Protein AF-A0A9P7WWU2-F1 (afdb_monomer_lite)

Secondary structure (DSSP, 8-state):
-PPP-------SSSSTTPPPPP---HHHHTT-HHHHHHHHHHHHHHHHS-TTSTTSHHHHHHHTSTT----TT-S-SSPPTT-----S---SSTTHHHHHHHHHHHHHHHHHHHHHHHHHTT-

Radius of gyration: 16.52 Å; chains: 1; bounding box: 40×36×45 Å

Structure (mmCIF, N/CA/C/O backbone):
data_AF-A0A9P7WWU2-F1
#
_entry.id   AF-A0A9P7WWU2-F1
#
loop_
_atom_site.group_PDB
_atom_site.id
_atom_site.type_symbol
_atom_site.label_atom_id
_atom_site.label_alt_id
_atom_site.label_comp_id
_atom_site.label_asym_id
_atom_site.label_entity_id
_atom_site.label_seq_id
_atom_site.pdbx_PDB_ins_code
_atom_site.Cartn_x
_atom_site.Cartn_y
_atom_site.Cartn_z
_atom_site.occupancy
_atom_site.B_iso_or_equiv
_atom_site.auth_seq_id
_atom_site.auth_comp_id
_atom_site.auth_asym_id
_atom_site.auth_atom_id
_atom_site.pdbx_PDB_model_num
ATOM 1 N N . MET A 1 1 ? 9.839 -21.770 0.970 1.00 51.94 1 MET A N 1
ATOM 2 C CA . MET A 1 1 ? 9.553 -20.489 0.292 1.00 51.94 1 MET A CA 1
ATOM 3 C C . MET A 1 1 ? 8.488 -19.784 1.111 1.00 51.94 1 MET A C 1
ATOM 5 O O . MET A 1 1 ? 7.525 -20.450 1.475 1.00 51.94 1 MET A O 1
ATOM 9 N N . ALA A 1 2 ? 8.691 -18.520 1.492 1.00 56.41 2 ALA A N 1
ATOM 10 C CA . ALA A 1 2 ? 7.638 -17.756 2.164 1.00 56.41 2 ALA A CA 1
ATOM 11 C C . ALA A 1 2 ? 6.468 -17.553 1.180 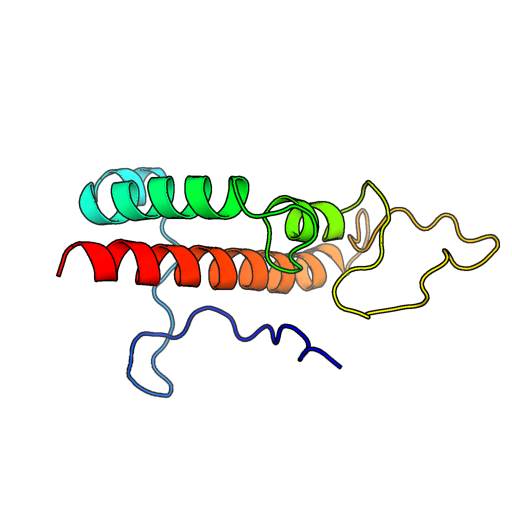1.00 56.41 2 ALA A C 1
ATOM 13 O O . ALA A 1 2 ? 6.734 -17.372 -0.012 1.00 56.41 2 ALA A O 1
ATOM 14 N N . PRO A 1 3 ? 5.206 -17.648 1.631 1.00 62.44 3 PRO A N 1
ATOM 15 C CA . PRO A 1 3 ? 4.056 -17.451 0.757 1.00 62.44 3 PRO A CA 1
ATOM 16 C C . PRO A 1 3 ? 4.051 -16.025 0.189 1.00 62.44 3 PRO A C 1
ATOM 18 O O . PRO A 1 3 ? 4.328 -15.073 0.916 1.00 62.44 3 PRO A O 1
ATOM 21 N N . SER A 1 4 ? 3.737 -15.899 -1.102 1.00 82.06 4 SER A N 1
ATOM 22 C CA . SER A 1 4 ? 3.550 -14.612 -1.783 1.00 82.06 4 SER A CA 1
ATOM 23 C C . SER A 1 4 ? 2.329 -13.873 -1.234 1.00 82.06 4 SER A C 1
ATOM 25 O O . SER A 1 4 ? 1.333 -14.503 -0.856 1.00 82.06 4 SER A O 1
ATOM 27 N N . LEU A 1 5 ? 2.366 -12.542 -1.233 1.00 91.31 5 LEU A N 1
ATOM 28 C CA . LEU A 1 5 ? 1.256 -11.714 -0.777 1.00 91.31 5 LEU A CA 1
ATOM 29 C C . LEU A 1 5 ? 0.146 -11.682 -1.836 1.00 91.31 5 LEU A C 1
ATOM 31 O O . LEU A 1 5 ? 0.270 -11.063 -2.890 1.00 91.31 5 LEU A O 1
ATOM 35 N N . ILE A 1 6 ? -0.984 -12.320 -1.537 1.00 92.81 6 ILE A N 1
ATOM 36 C CA . ILE A 1 6 ? -2.145 -12.324 -2.431 1.00 92.81 6 ILE A CA 1
ATOM 37 C C . ILE A 1 6 ? -2.953 -11.035 -2.251 1.00 92.81 6 ILE A C 1
ATOM 39 O O . ILE A 1 6 ? -3.350 -10.681 -1.139 1.00 92.81 6 ILE A O 1
ATOM 43 N N . ILE A 1 7 ? -3.225 -10.346 -3.361 1.00 93.94 7 ILE A N 1
ATOM 44 C CA . ILE A 1 7 ? -4.009 -9.107 -3.392 1.00 93.94 7 ILE A CA 1
ATOM 45 C C . ILE A 1 7 ? -5.472 -9.458 -3.672 1.00 93.94 7 ILE A C 1
ATOM 47 O O . ILE A 1 7 ? -5.830 -9.814 -4.793 1.00 93.94 7 ILE A O 1
ATOM 51 N N . THR A 1 8 ? -6.320 -9.344 -2.655 1.00 92.69 8 THR A N 1
ATOM 52 C CA . THR A 1 8 ? -7.772 -9.580 -2.737 1.00 92.69 8 THR A CA 1
ATOM 53 C C . THR A 1 8 ? -8.591 -8.305 -2.545 1.00 92.69 8 THR A C 1
ATOM 55 O O . THR A 1 8 ? -9.781 -8.291 -2.848 1.00 92.69 8 THR A O 1
ATOM 58 N N . GLY A 1 9 ? -7.965 -7.239 -2.038 1.00 91.75 9 GLY A N 1
ATOM 59 C CA . GLY A 1 9 ? -8.659 -6.084 -1.478 1.00 91.75 9 GLY A CA 1
ATOM 60 C C . GLY A 1 9 ? -9.151 -6.355 -0.053 1.00 91.75 9 GLY A C 1
ATOM 61 O O . GLY A 1 9 ? -9.000 -7.455 0.484 1.00 91.75 9 GLY A O 1
ATOM 62 N N . VAL A 1 10 ? -9.732 -5.327 0.567 1.00 90.94 10 VAL A N 1
ATOM 63 C CA . VAL A 1 10 ? -10.290 -5.410 1.922 1.00 90.94 10 VAL A CA 1
ATOM 64 C C . VAL A 1 10 ? -11.597 -6.216 1.912 1.00 90.94 10 VAL A C 1
ATOM 66 O O . VAL A 1 10 ? -12.469 -5.931 1.089 1.00 90.94 10 VAL A O 1
ATOM 69 N N . PRO A 1 11 ? -11.783 -7.196 2.816 1.00 84.38 11 PRO A N 1
ATOM 70 C CA . PRO A 1 11 ? -13.054 -7.904 2.937 1.00 84.38 11 PRO A CA 1
ATOM 71 C C . PRO A 1 11 ? -14.160 -6.971 3.456 1.00 84.38 11 PRO A C 1
ATOM 73 O O . PRO A 1 11 ? -13.905 -6.102 4.290 1.00 84.38 11 PRO A O 1
ATOM 76 N N . GLY A 1 12 ? -15.412 -7.180 3.032 1.00 78.19 12 GLY A N 1
ATOM 77 C CA . GLY A 1 12 ? -16.589 -6.431 3.507 1.00 78.19 12 GLY A CA 1
ATOM 78 C C . GLY A 1 12 ? -17.031 -6.728 4.942 1.00 78.19 12 GLY A C 1
ATOM 79 O O . GLY A 1 12 ? -18.217 -6.675 5.250 1.00 78.19 12 GLY A O 1
ATOM 80 N N . GLY A 1 13 ? -16.089 -7.070 5.819 1.00 76.19 13 GLY A N 1
ATOM 81 C CA . GLY A 1 13 ? -16.323 -7.566 7.171 1.00 76.19 13 GLY A CA 1
ATOM 82 C C . GLY A 1 13 ? -16.143 -9.080 7.280 1.00 76.19 13 GLY A C 1
ATOM 83 O O . GLY A 1 13 ? -15.532 -9.718 6.427 1.00 76.19 13 GLY A O 1
ATOM 84 N N . TRP A 1 14 ? -16.682 -9.660 8.353 1.00 72.38 14 TRP A N 1
ATOM 85 C CA . TRP A 1 14 ? -16.543 -11.090 8.669 1.00 72.38 14 TRP A CA 1
ATOM 86 C C . TRP A 1 14 ? -17.486 -12.001 7.871 1.00 72.38 14 TRP A C 1
ATOM 88 O O . TRP A 1 14 ? -17.427 -13.220 7.999 1.00 72.38 14 TRP A O 1
ATOM 98 N N . THR A 1 15 ? -18.375 -11.421 7.061 1.00 73.88 15 THR A N 1
ATOM 99 C CA . THR A 1 15 ? -19.329 -12.175 6.241 1.00 73.88 15 THR A CA 1
ATOM 100 C C . THR A 1 15 ? -18.740 -12.419 4.858 1.00 73.88 15 THR A C 1
ATOM 102 O O . THR A 1 15 ? -18.398 -11.477 4.141 1.00 73.88 15 THR A O 1
ATOM 105 N N . GLN A 1 16 ? -18.638 -13.688 4.465 1.00 75.31 16 GLN A N 1
ATOM 106 C CA . GLN A 1 16 ? -18.158 -14.066 3.139 1.00 75.31 16 GLN A CA 1
ATOM 107 C C . GLN A 1 16 ? -19.038 -13.440 2.047 1.00 75.31 16 GLN A C 1
ATOM 109 O O . GLN A 1 16 ? -20.260 -13.557 2.079 1.00 75.31 16 GLN A O 1
ATOM 114 N N . GLY A 1 17 ? -18.410 -12.773 1.076 1.00 76.00 17 GLY A N 1
ATOM 115 C CA . GLY A 1 17 ? -19.106 -12.126 -0.041 1.00 76.00 17 GLY A CA 1
ATOM 116 C C . GLY A 1 17 ? -19.707 -10.751 0.273 1.00 76.00 17 GLY A C 1
ATOM 117 O O . GLY A 1 17 ? -20.272 -10.132 -0.628 1.00 76.00 17 GLY A O 1
ATOM 118 N N . ALA A 1 18 ? -19.569 -10.239 1.501 1.00 82.38 18 ALA A N 1
ATOM 119 C CA . ALA A 1 18 ? -19.968 -8.870 1.805 1.00 82.38 18 ALA A CA 1
ATOM 120 C C . ALA A 1 18 ? -19.119 -7.867 1.010 1.00 82.38 18 ALA A C 1
ATOM 122 O O . ALA A 1 18 ? -17.901 -8.023 0.873 1.00 82.38 18 ALA A O 1
ATOM 123 N N . SER A 1 19 ? -19.769 -6.829 0.483 1.00 83.31 19 SER A N 1
ATOM 124 C CA . SER A 1 19 ? -19.074 -5.765 -0.238 1.00 83.31 19 SER A CA 1
ATOM 125 C C . SER A 1 19 ? -18.208 -4.933 0.715 1.00 83.31 19 SER A C 1
ATOM 127 O O . SER A 1 19 ? -18.650 -4.642 1.829 1.00 83.31 19 SER A O 1
ATOM 129 N N . PRO A 1 20 ? -16.997 -4.521 0.296 1.00 84.69 20 PRO A N 1
ATOM 130 C CA . PRO A 1 20 ? -16.192 -3.591 1.075 1.00 84.69 20 PRO A CA 1
ATOM 131 C C . PRO A 1 20 ? -16.932 -2.262 1.290 1.00 84.69 20 PRO A C 1
ATOM 133 O O . PRO A 1 20 ? -17.723 -1.853 0.431 1.00 84.69 20 PRO A O 1
ATOM 136 N N . PRO A 1 21 ? -16.673 -1.566 2.412 1.00 87.50 21 PRO A N 1
ATOM 137 C CA . PRO A 1 21 ? -17.210 -0.229 2.626 1.00 87.50 21 PRO A CA 1
ATOM 138 C C . PRO A 1 21 ? -16.709 0.743 1.542 1.00 87.50 21 PRO A C 1
ATOM 140 O O . PRO A 1 21 ? -15.633 0.539 0.970 1.00 87.50 21 PRO A O 1
ATOM 143 N N . PRO A 1 22 ? -17.459 1.820 1.248 1.00 92.44 22 PRO A N 1
ATOM 144 C CA . PRO A 1 22 ? -17.029 2.813 0.272 1.00 92.44 22 PRO A CA 1
ATOM 145 C C . PRO A 1 22 ? -15.769 3.551 0.746 1.00 92.44 22 PRO A C 1
ATOM 147 O O . PRO A 1 22 ? -15.610 3.844 1.932 1.00 92.44 22 PRO A O 1
ATOM 150 N N . ARG A 1 23 ? -14.905 3.934 -0.202 1.00 95.12 23 ARG A N 1
ATOM 151 C CA . ARG A 1 23 ? -13.799 4.867 0.056 1.00 95.12 23 ARG A CA 1
ATOM 152 C C . ARG A 1 23 ? -14.372 6.262 0.284 1.00 95.12 23 ARG A C 1
ATOM 154 O O . ARG A 1 23 ? -14.861 6.889 -0.655 1.00 95.12 23 ARG A O 1
ATOM 161 N N . LEU A 1 24 ? -14.347 6.717 1.533 1.00 96.69 24 LEU A N 1
ATOM 162 C CA . LEU A 1 24 ? -14.848 8.036 1.906 1.00 96.69 24 LEU A CA 1
ATOM 163 C C . LEU A 1 24 ? -13.924 9.143 1.390 1.00 96.69 24 LEU A C 1
ATOM 165 O O . LEU A 1 24 ? -12.709 8.976 1.291 1.00 96.69 24 LEU A O 1
ATOM 169 N N . GLU A 1 25 ? -14.512 10.302 1.116 1.00 97.88 25 GLU A N 1
ATOM 170 C CA . GLU A 1 25 ? -13.749 11.537 0.968 1.00 97.88 25 GLU A CA 1
ATOM 171 C C . GLU A 1 25 ? -13.059 11.869 2.308 1.00 97.88 25 GLU A C 1
ATOM 173 O O . GLU A 1 25 ? -13.630 11.654 3.382 1.00 97.88 25 GLU A O 1
ATOM 178 N N . ILE A 1 26 ? -11.813 12.350 2.262 1.00 97.62 26 ILE A N 1
ATOM 179 C CA . ILE A 1 26 ? -10.959 12.456 3.454 1.00 97.62 26 ILE A CA 1
ATOM 180 C C . ILE A 1 26 ? -11.510 13.430 4.508 1.00 97.62 26 ILE A C 1
ATOM 182 O O . ILE A 1 26 ? -11.433 13.134 5.698 1.00 97.62 26 ILE A O 1
ATOM 186 N N . ASN A 1 27 ? -12.137 14.542 4.111 1.00 98.12 27 ASN A N 1
ATOM 187 C CA . ASN A 1 27 ? -12.776 15.467 5.052 1.00 98.12 27 ASN A CA 1
ATOM 188 C C . ASN A 1 27 ? -14.052 14.889 5.680 1.00 98.12 27 ASN A C 1
ATOM 190 O O . ASN A 1 27 ? -14.447 15.330 6.759 1.00 98.12 27 ASN A O 1
ATOM 194 N N . GLN A 1 28 ? -14.702 13.905 5.052 1.00 98.38 28 GLN A N 1
ATOM 195 C CA . GLN A 1 28 ? -15.761 13.125 5.701 1.00 98.38 28 GLN A CA 1
ATOM 196 C C . GLN A 1 28 ? -15.182 12.098 6.675 1.00 98.38 28 GLN A C 1
ATOM 198 O O . GLN A 1 28 ? -15.677 12.001 7.794 1.00 98.38 28 GLN A O 1
ATOM 203 N N . LEU A 1 29 ? -14.110 11.391 6.295 1.00 97.19 29 LEU A N 1
ATOM 204 C CA . LEU A 1 29 ? -13.439 10.422 7.169 1.00 97.19 29 LEU A CA 1
ATOM 205 C C . LEU A 1 29 ? -12.943 11.072 8.470 1.00 97.19 29 LEU A C 1
ATOM 207 O O . LEU A 1 29 ? -13.136 10.515 9.544 1.00 97.19 29 LEU A O 1
ATOM 211 N N . ILE A 1 30 ? -12.363 12.274 8.388 1.00 98.19 30 ILE A N 1
ATOM 212 C CA . ILE A 1 30 ? -11.848 13.022 9.550 1.00 98.19 30 ILE A CA 1
ATOM 213 C C . ILE A 1 30 ? -12.939 13.318 10.597 1.00 98.19 30 ILE A C 1
ATOM 215 O O . ILE A 1 30 ? -12.631 13.463 11.780 1.00 98.19 30 ILE A O 1
ATOM 219 N N . LYS A 1 31 ? -14.216 13.399 10.195 1.00 98.31 31 LYS A N 1
ATOM 220 C CA . LYS A 1 31 ? -15.329 13.650 11.127 1.00 98.31 31 LYS A CA 1
ATOM 221 C C . LYS A 1 31 ? -15.604 12.457 12.043 1.00 98.31 31 LYS A C 1
ATOM 223 O O . LYS A 1 31 ? -16.083 12.666 13.157 1.00 98.31 31 LYS A O 1
ATOM 228 N N . ASP A 1 32 ? -15.291 11.234 11.614 1.00 97.62 32 ASP A N 1
ATOM 229 C CA . ASP A 1 32 ? -15.297 10.063 12.490 1.00 97.62 32 ASP A CA 1
ATOM 230 C C . ASP A 1 32 ? -13.949 9.967 13.214 1.00 97.62 32 ASP A C 1
ATOM 232 O O . ASP A 1 32 ? -12.975 9.397 12.718 1.00 97.62 32 ASP A O 1
ATOM 236 N N . GLN A 1 33 ? -13.897 10.532 14.421 1.00 97.25 33 GLN A N 1
ATOM 237 C CA . GLN A 1 33 ? -12.675 10.557 15.225 1.00 97.25 33 GLN A CA 1
ATOM 238 C C . GLN A 1 33 ? -12.133 9.155 15.515 1.00 97.25 33 GLN A C 1
ATOM 240 O O . GLN A 1 33 ? -10.920 8.968 15.517 1.00 97.25 33 GLN A O 1
ATOM 245 N N . LYS A 1 34 ? -12.998 8.154 15.725 1.00 95.88 34 LYS A N 1
ATOM 246 C CA . LYS A 1 34 ? -12.547 6.790 16.032 1.00 95.88 34 LYS A CA 1
ATOM 247 C C . LYS A 1 34 ? -11.893 6.168 14.807 1.00 95.88 34 LYS A C 1
ATOM 249 O O . LYS A 1 34 ? -10.769 5.674 14.895 1.00 95.88 34 LYS A O 1
ATOM 254 N N . GLN A 1 35 ? -12.570 6.230 13.661 1.00 95.19 35 GLN A N 1
ATOM 255 C CA . GLN A 1 35 ? -12.047 5.673 12.418 1.00 95.19 35 GLN A CA 1
ATOM 256 C C . GLN A 1 35 ? -10.756 6.382 11.992 1.00 95.19 35 GLN A C 1
ATOM 258 O O . GLN A 1 35 ? -9.777 5.723 11.636 1.00 95.19 35 GLN A O 1
ATOM 263 N N . PHE A 1 36 ? -10.714 7.713 12.094 1.00 98.00 36 PHE A N 1
ATOM 264 C CA . PHE A 1 36 ? -9.534 8.494 11.737 1.00 98.00 36 PHE A CA 1
ATOM 265 C C . PHE A 1 36 ? -8.349 8.234 12.679 1.00 98.00 36 PHE A C 1
ATOM 267 O O . PHE A 1 36 ? -7.222 8.067 12.211 1.00 98.00 36 PHE A O 1
ATOM 274 N N . SER A 1 37 ? -8.576 8.109 13.992 1.00 98.12 37 SER A N 1
ATOM 275 C CA . SER A 1 37 ? -7.515 7.742 14.939 1.00 98.12 37 SER A CA 1
ATOM 276 C C . SER A 1 37 ? -6.916 6.366 14.643 1.00 98.12 37 SER A C 1
ATOM 278 O O . SER A 1 37 ? -5.698 6.209 14.722 1.00 98.12 37 SER A O 1
ATOM 280 N N . ILE A 1 38 ? -7.731 5.372 14.276 1.00 97.88 38 ILE A N 1
ATOM 281 C CA . ILE A 1 38 ? -7.226 4.051 13.871 1.00 97.88 38 ILE A CA 1
ATOM 282 C C . ILE A 1 38 ? -6.457 4.142 12.548 1.00 97.88 38 ILE A C 1
ATOM 284 O O . ILE A 1 38 ? -5.372 3.575 12.442 1.00 97.88 38 ILE A O 1
ATOM 288 N N . TYR A 1 39 ? -6.961 4.897 11.567 1.00 98.06 39 TYR A N 1
ATOM 289 C CA . TYR A 1 39 ? -6.276 5.124 10.291 1.00 98.06 39 TYR A CA 1
ATOM 290 C C . TYR A 1 39 ? -4.863 5.699 10.483 1.00 98.06 39 TYR A C 1
ATOM 292 O O . TYR A 1 39 ? -3.900 5.173 9.922 1.00 98.06 39 TYR A O 1
ATOM 300 N N . ILE A 1 40 ? -4.713 6.733 11.320 1.00 98.62 40 ILE A N 1
ATOM 301 C CA . ILE A 1 40 ? -3.409 7.353 11.600 1.00 98.62 40 ILE A CA 1
ATOM 302 C C . ILE A 1 40 ? -2.454 6.368 12.284 1.00 98.62 40 ILE A C 1
ATOM 304 O O . ILE A 1 40 ? -1.300 6.250 11.873 1.00 98.62 40 ILE A O 1
ATOM 308 N N . GLN A 1 41 ? -2.921 5.625 13.289 1.00 98.62 41 GLN A N 1
ATOM 309 C CA . GLN A 1 41 ? -2.090 4.639 13.987 1.00 98.62 41 GLN A CA 1
ATOM 310 C C . GLN A 1 41 ? -1.673 3.476 13.074 1.00 98.62 41 GLN A C 1
ATOM 312 O O . GLN A 1 41 ? -0.530 3.011 13.139 1.00 98.62 41 GLN A O 1
ATOM 317 N N . ALA A 1 42 ? -2.573 3.026 12.195 1.00 98.38 42 ALA A N 1
ATOM 318 C CA . ALA A 1 42 ? -2.296 1.980 11.216 1.00 98.38 42 ALA A CA 1
ATOM 319 C C . ALA A 1 42 ? -1.224 2.431 10.226 1.00 98.38 42 ALA A C 1
ATOM 321 O O . ALA A 1 42 ? -0.253 1.709 9.996 1.00 98.38 42 ALA A O 1
ATOM 322 N N . LEU A 1 43 ? -1.346 3.659 9.715 1.00 98.50 43 LEU A N 1
ATOM 323 C CA . LEU A 1 43 ? -0.364 4.244 8.810 1.00 98.50 43 LEU A CA 1
ATOM 324 C C . LEU A 1 43 ? 1.008 4.375 9.483 1.00 98.50 43 LEU A C 1
ATOM 326 O O . LEU A 1 43 ? 2.013 3.975 8.901 1.00 98.50 43 LEU A O 1
ATOM 330 N N . GLN A 1 44 ? 1.049 4.862 10.727 1.00 98.69 44 GLN A N 1
ATOM 331 C CA . GLN A 1 44 ? 2.286 4.965 11.504 1.00 98.69 44 GLN A CA 1
ATOM 332 C C . GLN A 1 44 ? 2.944 3.601 11.735 1.00 98.69 44 GLN A C 1
ATOM 334 O O . GLN A 1 44 ? 4.163 3.484 11.622 1.00 98.69 44 GLN A O 1
ATOM 339 N N . THR A 1 45 ? 2.160 2.571 12.054 1.00 98.31 45 THR A N 1
ATOM 340 C CA . THR A 1 45 ? 2.674 1.207 12.255 1.00 98.31 45 THR A CA 1
ATOM 341 C C . THR A 1 45 ? 3.236 0.638 10.953 1.00 98.31 45 THR A C 1
ATOM 343 O O . THR A 1 45 ? 4.367 0.158 10.935 1.00 98.31 45 THR A O 1
ATOM 346 N N . MET A 1 46 ? 2.502 0.775 9.846 1.00 98.44 46 MET A N 1
ATOM 347 C CA . MET A 1 46 ? 2.937 0.319 8.522 1.00 98.44 46 MET A CA 1
ATOM 348 C C . MET A 1 46 ? 4.220 1.022 8.047 1.00 98.44 46 MET A C 1
ATOM 350 O O . MET A 1 46 ? 5.076 0.403 7.418 1.00 98.44 46 MET A O 1
ATOM 354 N N . GLN A 1 47 ? 4.375 2.312 8.364 1.00 98.44 47 GLN A N 1
ATOM 355 C CA . GLN A 1 47 ? 5.575 3.100 8.055 1.00 98.44 47 GLN A CA 1
ATOM 356 C C . GLN A 1 47 ? 6.794 2.723 8.903 1.00 98.44 47 GLN A C 1
ATOM 358 O O . GLN A 1 47 ? 7.922 2.892 8.447 1.00 98.44 47 GLN A O 1
ATOM 363 N N . LYS A 1 48 ? 6.581 2.218 10.123 1.00 98.25 48 LYS A N 1
ATOM 364 C CA . LYS A 1 48 ? 7.644 1.760 11.031 1.00 98.25 48 LYS A CA 1
ATOM 365 C C . LYS A 1 48 ? 8.062 0.305 10.807 1.00 98.25 48 LYS A C 1
ATOM 367 O O . LYS A 1 48 ? 9.055 -0.115 11.398 1.00 98.25 48 LYS A O 1
ATOM 372 N N . ALA A 1 49 ? 7.310 -0.459 10.013 1.00 97.50 49 ALA A N 1
ATOM 373 C CA . ALA A 1 49 ? 7.645 -1.841 9.679 1.00 97.50 49 ALA A CA 1
ATOM 374 C C . ALA A 1 49 ? 9.052 -1.941 9.065 1.00 97.50 49 ALA A C 1
ATOM 376 O O . ALA A 1 49 ? 9.545 -0.988 8.451 1.00 97.50 49 ALA A O 1
ATOM 377 N N . ASN A 1 50 ? 9.708 -3.092 9.231 1.00 97.69 50 ASN A N 1
ATOM 378 C CA . ASN A 1 50 ? 11.055 -3.278 8.709 1.00 97.69 50 ASN A CA 1
ATOM 379 C C . ASN A 1 50 ? 11.025 -3.161 7.179 1.00 97.69 50 ASN A C 1
ATOM 381 O O . ASN A 1 50 ? 10.187 -3.769 6.521 1.00 97.69 50 ASN A O 1
ATOM 385 N N . GLN A 1 51 ? 11.953 -2.399 6.598 1.00 96.25 51 GLN A N 1
ATOM 386 C CA . GLN A 1 51 ? 12.024 -2.197 5.151 1.00 96.25 51 GLN A CA 1
ATOM 387 C C . GLN A 1 51 ? 12.274 -3.493 4.368 1.00 96.25 51 GLN A C 1
ATOM 389 O O . GLN A 1 51 ? 12.046 -3.512 3.163 1.00 96.25 51 GLN A O 1
ATOM 394 N N . SER A 1 52 ? 12.739 -4.573 5.007 1.00 93.69 52 SER A N 1
ATOM 395 C CA . SER A 1 52 ? 12.827 -5.898 4.379 1.00 93.69 52 SER A CA 1
ATOM 396 C C . SER A 1 52 ? 11.481 -6.622 4.275 1.00 93.69 52 SER A C 1
ATOM 398 O O . SER A 1 52 ? 11.371 -7.577 3.509 1.00 93.69 52 SER A O 1
ATOM 400 N N . ASP A 1 53 ? 10.465 -6.207 5.036 1.00 95.38 53 ASP A N 1
ATOM 401 C CA . ASP A 1 53 ? 9.157 -6.859 5.032 1.00 95.38 53 ASP A CA 1
ATOM 402 C C . ASP A 1 53 ? 8.411 -6.485 3.753 1.00 95.38 53 ASP A C 1
ATOM 404 O O . ASP A 1 53 ? 8.200 -5.302 3.479 1.00 95.38 53 ASP A O 1
ATOM 408 N N . VAL A 1 54 ? 7.960 -7.484 2.989 1.00 95.00 54 VAL A N 1
ATOM 409 C CA . VAL A 1 54 ? 7.304 -7.295 1.678 1.00 95.00 54 VAL A CA 1
ATOM 410 C C . VAL A 1 54 ? 6.071 -6.380 1.739 1.00 95.00 54 VAL A C 1
ATOM 412 O O . VAL A 1 54 ? 5.769 -5.675 0.779 1.00 95.00 54 VAL A O 1
ATOM 415 N N . ALA A 1 55 ? 5.387 -6.353 2.885 1.00 96.56 55 ALA A N 1
ATOM 416 C CA . ALA A 1 55 ? 4.218 -5.516 3.144 1.00 96.56 55 ALA A CA 1
ATOM 417 C C . ALA A 1 55 ? 4.552 -4.179 3.839 1.00 96.56 55 ALA A C 1
ATOM 419 O O . ALA A 1 55 ? 3.647 -3.415 4.157 1.00 96.56 55 ALA A O 1
ATOM 420 N N . SER A 1 56 ? 5.824 -3.869 4.102 1.00 97.38 56 SER A N 1
ATOM 421 C CA . SER A 1 56 ? 6.202 -2.581 4.697 1.00 97.38 56 SER A CA 1
ATOM 422 C C . SER A 1 56 ? 5.865 -1.418 3.770 1.00 97.38 56 SER A C 1
ATOM 424 O O . SER A 1 56 ? 5.896 -1.547 2.545 1.00 97.38 56 SER A O 1
ATOM 426 N N . HIS A 1 57 ? 5.625 -0.237 4.345 1.00 98.19 57 HIS A N 1
ATOM 427 C CA . HIS A 1 57 ? 5.406 0.973 3.552 1.00 98.19 57 HIS A CA 1
ATOM 428 C C . HIS A 1 57 ? 6.536 1.224 2.539 1.00 98.19 57 HIS A C 1
ATOM 430 O O . HIS A 1 57 ? 6.264 1.640 1.416 1.00 98.19 57 HIS A O 1
ATOM 436 N N . PHE A 1 58 ? 7.787 0.934 2.914 1.00 97.62 58 PHE A N 1
ATOM 437 C CA . PHE A 1 58 ? 8.944 1.075 2.030 1.00 97.62 58 PHE A CA 1
ATOM 438 C C . PHE A 1 58 ? 8.858 0.142 0.817 1.00 97.62 58 PHE A C 1
ATOM 440 O O . PHE A 1 58 ? 8.974 0.610 -0.314 1.00 97.62 58 PHE A O 1
ATOM 447 N N . GLN A 1 59 ? 8.608 -1.156 1.035 1.00 96.69 59 GLN A N 1
ATOM 448 C CA . GLN A 1 59 ? 8.485 -2.125 -0.060 1.00 96.69 59 GLN A CA 1
ATOM 449 C C . GLN A 1 59 ? 7.289 -1.811 -0.960 1.00 96.69 59 GLN A C 1
ATOM 451 O O . GLN A 1 59 ? 7.432 -1.824 -2.180 1.00 96.69 59 GLN A O 1
ATOM 456 N N . LEU A 1 60 ? 6.136 -1.460 -0.377 1.00 97.44 60 LEU A N 1
ATOM 457 C CA . LEU A 1 60 ? 4.948 -1.084 -1.145 1.00 97.44 60 LEU A CA 1
ATOM 458 C C . LEU A 1 60 ? 5.189 0.174 -1.990 1.00 97.44 60 LEU A C 1
ATOM 460 O O . LEU A 1 60 ? 4.881 0.167 -3.176 1.00 97.44 60 LEU A O 1
ATOM 464 N N . ALA A 1 61 ? 5.780 1.229 -1.422 1.00 97.19 61 ALA A N 1
ATOM 465 C CA . ALA A 1 61 ? 6.119 2.440 -2.171 1.00 97.19 61 ALA A CA 1
ATOM 466 C C . ALA A 1 61 ? 7.148 2.164 -3.283 1.00 97.19 61 ALA A C 1
ATOM 468 O O . ALA A 1 61 ? 7.036 2.718 -4.379 1.00 97.19 61 ALA A O 1
ATOM 469 N N . GLY A 1 62 ? 8.106 1.268 -3.027 1.00 94.81 62 GLY A N 1
ATOM 470 C CA . GLY A 1 62 ? 9.120 0.838 -3.990 1.00 94.81 62 GLY A CA 1
ATOM 471 C C . GLY A 1 62 ? 8.546 0.167 -5.241 1.00 94.81 62 GLY A C 1
ATOM 472 O O . GLY A 1 62 ? 9.140 0.283 -6.309 1.00 94.81 62 GLY A O 1
ATOM 473 N N . ILE A 1 63 ? 7.351 -0.436 -5.171 1.00 94.81 63 ILE A N 1
ATOM 474 C CA . ILE A 1 63 ? 6.651 -0.958 -6.361 1.00 94.81 63 ILE A CA 1
ATOM 475 C C . ILE A 1 63 ? 6.478 0.149 -7.412 1.00 94.81 63 ILE A C 1
ATOM 477 O O . ILE A 1 63 ? 6.613 -0.087 -8.613 1.00 94.81 63 ILE A O 1
ATOM 481 N N . HIS A 1 64 ? 6.208 1.383 -6.989 1.00 95.25 64 HIS A N 1
ATOM 482 C CA . HIS A 1 6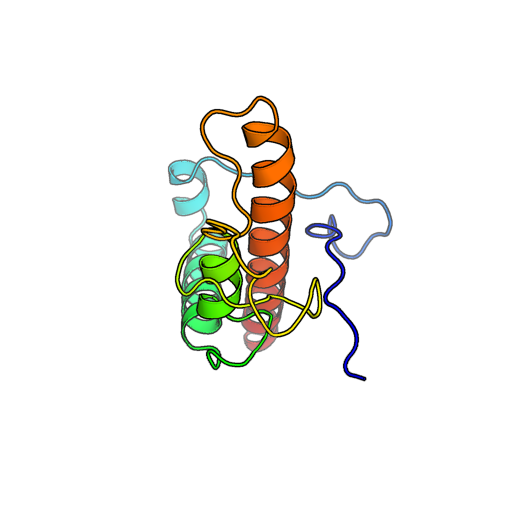4 ? 5.991 2.481 -7.923 1.00 95.25 64 HIS A CA 1
ATOM 483 C C . HIS A 1 64 ? 7.250 2.844 -8.731 1.00 95.25 64 HIS A C 1
ATOM 485 O O . HIS A 1 64 ? 7.128 3.307 -9.864 1.00 95.25 64 HIS A O 1
ATOM 491 N N . GLY A 1 65 ? 8.452 2.642 -8.180 1.00 90.81 65 GLY A N 1
ATOM 492 C CA . GLY A 1 65 ? 9.686 3.147 -8.779 1.00 90.81 65 GLY A CA 1
ATOM 493 C C . GLY A 1 65 ? 10.946 2.822 -7.979 1.00 90.81 65 GLY A C 1
ATOM 494 O O . GLY A 1 65 ? 11.294 1.662 -7.774 1.00 90.81 65 GLY A O 1
ATOM 495 N N . LEU A 1 66 ? 11.686 3.864 -7.591 1.00 90.56 66 LEU A N 1
ATOM 496 C CA . LEU A 1 66 ? 12.936 3.722 -6.841 1.00 90.56 66 LEU A CA 1
ATOM 497 C C . LEU A 1 66 ? 12.712 2.939 -5.529 1.00 90.56 66 LEU A C 1
ATOM 499 O O . LEU A 1 66 ? 11.694 3.159 -4.874 1.00 90.56 66 LEU A O 1
ATOM 503 N N . PRO A 1 67 ? 13.657 2.068 -5.119 1.00 90.75 67 PRO A N 1
ATOM 504 C CA . PRO A 1 67 ? 15.013 1.899 -5.662 1.00 90.75 67 PRO A CA 1
ATOM 505 C C . PRO A 1 67 ? 15.137 0.910 -6.841 1.00 90.75 67 PRO A C 1
ATOM 507 O O . PRO A 1 67 ? 16.238 0.442 -7.114 1.00 90.75 67 PRO A O 1
ATOM 510 N N . TYR A 1 68 ? 14.043 0.594 -7.547 1.00 87.25 68 TYR A N 1
ATOM 511 C CA . TYR A 1 68 ? 14.017 -0.385 -8.647 1.00 87.25 68 TYR A CA 1
ATOM 512 C C . TYR A 1 68 ? 14.432 -1.783 -8.189 1.00 87.25 68 TYR A C 1
ATOM 514 O O . TYR A 1 68 ? 15.188 -2.496 -8.846 1.00 87.25 68 TYR A O 1
ATOM 522 N N . THR A 1 69 ? 13.937 -2.168 -7.018 1.00 85.75 69 THR A N 1
ATOM 523 C CA . THR A 1 69 ? 14.099 -3.516 -6.490 1.00 85.75 69 THR A CA 1
ATOM 524 C C . THR A 1 69 ? 12.890 -4.357 -6.835 1.00 85.75 69 THR A C 1
ATOM 526 O O . THR A 1 69 ? 11.760 -3.875 -6.912 1.00 85.75 69 THR A O 1
ATOM 529 N N . GLN A 1 70 ? 13.137 -5.645 -7.009 1.00 87.75 70 GLN A N 1
ATOM 530 C CA . GLN A 1 70 ? 12.074 -6.612 -7.160 1.00 87.75 70 GLN A CA 1
ATOM 531 C C . GLN A 1 70 ? 11.182 -6.652 -5.910 1.00 87.75 70 GLN A C 1
ATOM 533 O O . GLN A 1 70 ? 11.681 -6.686 -4.787 1.00 87.75 70 GLN A O 1
ATOM 538 N N . TRP A 1 71 ? 9.871 -6.728 -6.121 1.00 92.00 71 TRP A N 1
ATOM 539 C CA . TRP A 1 71 ? 8.864 -6.921 -5.083 1.00 92.00 71 TRP A CA 1
ATOM 540 C C . TRP A 1 71 ? 8.230 -8.316 -5.178 1.00 92.00 71 TRP A C 1
ATOM 542 O O . TRP A 1 71 ? 7.959 -8.801 -6.278 1.00 92.00 71 TRP A O 1
ATOM 552 N N . ASP A 1 72 ? 8.032 -8.971 -4.033 1.00 92.88 72 ASP A N 1
ATOM 553 C CA . ASP A 1 72 ? 7.335 -10.260 -3.865 1.00 92.88 72 ASP A CA 1
ATOM 554 C C . ASP A 1 72 ? 7.646 -11.338 -4.921 1.00 92.88 72 ASP A C 1
ATOM 556 O O . ASP A 1 72 ? 6.760 -11.911 -5.548 1.00 92.88 72 ASP A O 1
ATOM 560 N N . GLN A 1 73 ? 8.932 -11.594 -5.177 1.00 87.38 73 GLN A N 1
ATOM 561 C CA . GLN A 1 73 ? 9.371 -12.657 -6.095 1.00 87.38 73 GLN A CA 1
ATOM 562 C C . GLN A 1 73 ? 8.833 -12.533 -7.546 1.00 87.38 73 GLN A C 1
ATOM 564 O O . GLN A 1 73 ? 8.933 -13.467 -8.333 1.00 87.38 73 GLN A O 1
ATOM 569 N N . SER A 1 74 ? 8.373 -11.345 -7.957 1.00 85.75 74 SER A N 1
ATOM 570 C CA . SER A 1 74 ? 7.744 -11.094 -9.272 1.00 85.75 74 SER A CA 1
ATOM 571 C C . SER A 1 74 ? 8.671 -11.097 -10.505 1.00 85.75 74 SER A C 1
ATOM 573 O O . SER A 1 74 ? 8.223 -10.795 -11.609 1.00 85.75 74 SER A O 1
ATOM 575 N N . GLY A 1 75 ? 9.958 -11.416 -10.362 1.00 78.19 75 GLY A N 1
ATOM 576 C CA . GLY A 1 75 ? 10.959 -11.288 -11.422 1.00 78.19 75 GLY A CA 1
ATOM 577 C C . GLY A 1 75 ? 12.324 -11.880 -11.059 1.00 78.19 75 GLY A C 1
ATOM 578 O O . GLY A 1 75 ? 12.458 -12.642 -10.103 1.00 78.19 75 GLY A O 1
ATOM 579 N N . GLY A 1 76 ? 13.347 -11.556 -11.846 1.00 68.25 76 GLY A N 1
ATOM 580 C CA . GLY A 1 76 ? 14.731 -11.902 -11.519 1.00 68.25 76 GLY A CA 1
ATOM 581 C C . GLY A 1 76 ? 15.339 -10.905 -10.533 1.00 68.25 76 GLY A C 1
ATOM 582 O O . GLY A 1 76 ? 15.010 -9.723 -10.564 1.00 68.25 76 GLY A O 1
ATOM 583 N N . ALA A 1 77 ? 16.295 -11.361 -9.718 1.00 64.62 77 ALA A N 1
ATOM 584 C CA . ALA A 1 77 ? 17.008 -10.516 -8.751 1.00 64.62 77 ALA A CA 1
ATOM 585 C C . ALA A 1 77 ? 17.882 -9.420 -9.396 1.00 64.62 77 ALA A C 1
ATOM 587 O O . ALA A 1 77 ? 18.475 -8.608 -8.691 1.00 64.62 77 ALA A O 1
ATOM 588 N N . GLN A 1 78 ? 18.011 -9.434 -10.724 1.00 65.06 78 GLN A N 1
ATOM 589 C CA . GLN A 1 78 ? 18.782 -8.481 -11.507 1.00 65.06 78 GLN A CA 1
ATOM 590 C C . GLN A 1 78 ? 17.865 -7.816 -12.538 1.00 65.06 78 GLN A C 1
ATOM 592 O O . GLN A 1 78 ? 17.022 -8.506 -13.123 1.00 65.06 78 GLN A O 1
ATOM 597 N N . PRO A 1 79 ? 18.039 -6.510 -12.805 1.00 67.12 79 PRO A N 1
ATOM 598 C CA . PRO A 1 79 ? 17.386 -5.861 -13.932 1.00 67.12 79 PRO A CA 1
ATOM 599 C C . PRO A 1 79 ? 17.670 -6.629 -15.224 1.00 67.12 79 PRO A C 1
ATOM 601 O O . PRO A 1 79 ? 18.776 -7.138 -15.425 1.00 67.12 79 PRO A O 1
ATOM 604 N N . VAL A 1 80 ? 16.690 -6.694 -16.127 1.00 69.81 80 VAL A N 1
ATOM 605 C CA . VAL A 1 80 ? 16.916 -7.268 -17.459 1.00 69.81 80 VAL A CA 1
ATOM 606 C C . VAL A 1 80 ? 18.035 -6.465 -18.125 1.00 69.81 80 VAL A C 1
ATOM 608 O O . VAL A 1 80 ? 17.945 -5.237 -18.212 1.00 69.81 80 VAL A O 1
ATOM 611 N N . GLN A 1 81 ? 19.107 -7.144 -18.545 1.00 69.31 81 GLN A N 1
ATOM 612 C CA . GLN A 1 81 ? 20.286 -6.502 -19.125 1.00 69.31 81 GLN A CA 1
ATOM 613 C C . GLN A 1 81 ? 19.880 -5.633 -20.324 1.00 69.31 81 GLN A C 1
ATOM 615 O O . GLN A 1 81 ? 19.189 -6.094 -21.229 1.00 69.31 81 GLN A O 1
ATOM 620 N N . GLY A 1 82 ? 20.292 -4.363 -20.315 1.00 73.88 82 GLY A N 1
ATOM 621 C CA . GLY A 1 82 ? 19.920 -3.389 -21.347 1.00 73.88 82 GLY A CA 1
ATOM 622 C C . GLY A 1 82 ? 1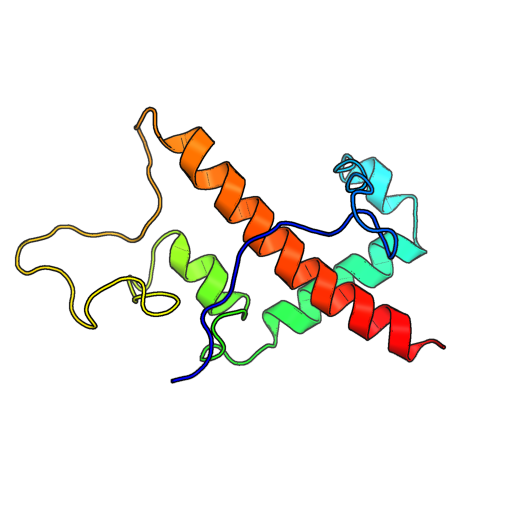8.510 -2.803 -21.207 1.00 73.88 82 GLY A C 1
ATOM 623 O O . GLY A 1 82 ? 18.118 -1.991 -22.042 1.00 73.88 82 GLY A O 1
ATOM 624 N N . SER A 1 83 ? 17.746 -3.165 -20.170 1.00 73.69 83 SER A N 1
ATOM 625 C CA . SER A 1 83 ? 16.462 -2.517 -19.893 1.00 73.69 83 SER A CA 1
ATOM 626 C C . SER A 1 83 ? 16.657 -1.188 -19.165 1.00 73.69 83 SER A C 1
ATOM 628 O O . SER A 1 83 ? 17.439 -1.081 -18.221 1.00 73.69 83 SER A O 1
ATOM 630 N N . ALA A 1 84 ? 15.890 -0.178 -19.572 1.00 73.31 84 ALA A N 1
ATOM 631 C CA . ALA A 1 84 ? 15.731 1.078 -18.842 1.00 73.31 84 ALA A CA 1
ATOM 632 C C . ALA A 1 84 ? 14.654 0.951 -17.745 1.00 73.31 84 ALA A C 1
ATOM 634 O O . ALA A 1 84 ? 13.871 1.875 -17.531 1.00 73.31 84 ALA A O 1
ATOM 635 N N . TRP A 1 85 ? 14.537 -0.225 -17.116 1.00 79.06 85 TRP A N 1
ATOM 636 C CA . TRP A 1 85 ? 13.461 -0.498 -16.170 1.00 79.06 85 TRP A CA 1
ATOM 637 C C . TRP A 1 85 ? 13.542 0.444 -14.965 1.00 79.06 85 TRP A C 1
ATOM 639 O O . TRP A 1 85 ? 14.530 0.457 -14.235 1.00 79.06 85 TRP A O 1
ATOM 649 N N . SER A 1 86 ? 12.484 1.230 -14.769 1.00 81.00 86 SER A N 1
ATOM 650 C CA . SER A 1 86 ? 12.379 2.267 -13.739 1.00 81.00 86 SER A CA 1
ATOM 651 C C . SER A 1 86 ? 11.275 1.955 -12.721 1.00 81.00 86 SER A C 1
ATOM 653 O O . SER A 1 86 ? 10.598 2.861 -12.234 1.00 81.00 86 SER A O 1
ATOM 655 N N . GLY A 1 87 ? 11.058 0.670 -12.427 1.00 84.88 87 GLY A N 1
ATOM 656 C CA . GLY A 1 87 ? 10.002 0.188 -11.533 1.00 84.88 87 GLY A CA 1
ATOM 657 C C . GLY A 1 87 ? 8.743 -0.285 -12.261 1.00 84.88 87 GLY A C 1
ATOM 658 O O . GLY A 1 87 ? 8.692 -0.365 -13.488 1.00 84.88 87 GLY A O 1
ATOM 659 N N . TYR A 1 88 ? 7.721 -0.665 -11.494 1.00 90.25 88 TYR A N 1
ATOM 660 C CA . TYR A 1 88 ? 6.552 -1.361 -12.038 1.00 90.25 88 TYR A CA 1
ATOM 661 C C . TYR A 1 88 ? 5.505 -0.415 -12.636 1.00 90.25 88 TYR A C 1
ATOM 663 O O . TYR A 1 88 ? 4.700 -0.849 -13.459 1.00 90.25 88 TYR A O 1
ATOM 671 N N . CYS A 1 89 ? 5.486 0.853 -12.214 1.00 90.44 89 CYS A N 1
ATOM 672 C CA . CYS A 1 89 ? 4.424 1.788 -12.564 1.00 90.44 89 CYS A CA 1
ATOM 673 C C . CYS A 1 89 ? 4.415 2.170 -14.050 1.00 90.44 89 CYS A C 1
ATOM 675 O O . CYS A 1 89 ? 5.436 2.534 -14.632 1.00 90.44 89 CYS A O 1
ATOM 677 N N . THR A 1 90 ? 3.225 2.170 -14.655 1.00 89.31 90 THR A N 1
ATOM 678 C CA . THR A 1 90 ? 3.012 2.623 -16.033 1.00 89.31 90 THR A CA 1
ATOM 679 C C . THR A 1 90 ? 2.550 4.083 -16.064 1.00 89.31 90 THR A C 1
ATOM 681 O O . THR A 1 90 ? 1.423 4.379 -15.661 1.00 89.31 90 THR A O 1
ATOM 684 N N . HIS A 1 91 ? 3.370 4.981 -16.610 1.00 91.06 91 HIS A N 1
ATOM 685 C CA . HIS A 1 91 ? 3.014 6.380 -16.885 1.00 91.06 91 HIS A CA 1
ATOM 686 C C . HIS A 1 91 ? 2.910 6.627 -18.392 1.00 91.06 91 HIS A C 1
ATOM 688 O O . HIS A 1 91 ? 3.522 5.911 -19.179 1.00 91.06 91 HIS A O 1
ATOM 694 N N . GLY A 1 92 ? 2.110 7.619 -18.803 1.00 91.38 92 GLY A N 1
ATOM 695 C CA . GLY A 1 92 ? 1.929 7.949 -20.226 1.00 91.38 92 GLY A CA 1
ATOM 696 C C . GLY A 1 92 ? 1.363 6.798 -21.072 1.00 91.38 92 GLY A C 1
ATOM 697 O O . GLY A 1 92 ? 1.539 6.781 -22.284 1.00 91.38 92 GLY A O 1
ATOM 698 N N . SER A 1 93 ? 0.709 5.822 -20.435 1.00 93.00 93 SER A N 1
ATOM 699 C CA . SER A 1 93 ? 0.204 4.595 -21.051 1.00 93.00 93 SER A CA 1
ATOM 700 C C . SER A 1 93 ? -1.274 4.404 -20.727 1.00 93.00 93 SER A C 1
ATOM 702 O O . SER A 1 93 ? -1.728 4.749 -19.635 1.00 93.00 93 SER A O 1
ATOM 704 N N . VAL A 1 94 ? -2.017 3.776 -21.643 1.00 96.38 94 VAL A N 1
ATOM 705 C CA . VAL A 1 94 ? -3.420 3.372 -21.430 1.00 96.38 94 VAL A CA 1
ATOM 706 C C . VAL A 1 94 ? -3.589 2.412 -20.249 1.00 96.38 94 VAL A C 1
ATOM 708 O O . VAL A 1 94 ? -4.680 2.306 -19.696 1.00 96.38 94 VAL A O 1
ATOM 711 N N . LEU A 1 95 ? -2.508 1.748 -19.825 1.00 96.00 95 LEU A N 1
ATOM 712 C CA . LEU A 1 95 ? -2.497 0.861 -18.663 1.00 96.00 95 LEU A CA 1
ATOM 713 C C . LEU A 1 95 ? -2.476 1.608 -17.322 1.00 96.00 95 LEU A C 1
ATOM 715 O O . LEU A 1 95 ? -2.672 0.970 -16.287 1.00 96.00 95 LEU A O 1
ATOM 719 N N . PHE A 1 96 ? -2.295 2.937 -17.320 1.00 96.00 96 PHE A N 1
ATOM 720 C CA . PHE A 1 96 ? -2.207 3.744 -16.101 1.00 96.00 96 PHE A CA 1
ATOM 721 C C . PHE A 1 96 ? -3.355 3.459 -15.112 1.00 96.00 96 PHE A C 1
ATOM 723 O O . PHE A 1 96 ? -3.058 3.10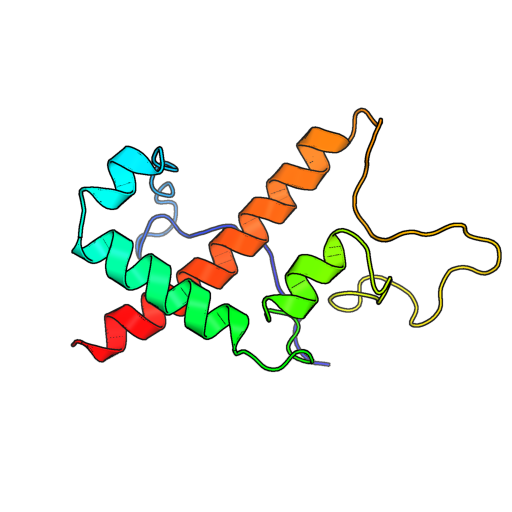5 -13.967 1.00 96.00 96 PHE A O 1
ATOM 730 N N . PRO A 1 97 ? -4.649 3.503 -15.497 1.00 96.75 97 PRO A N 1
ATOM 731 C CA . PRO A 1 97 ? -5.732 3.260 -14.545 1.00 96.75 97 PRO A CA 1
ATOM 732 C C . PRO A 1 97 ? -5.801 1.800 -14.079 1.00 96.75 97 PRO A C 1
ATOM 734 O O . PRO A 1 97 ? -6.074 1.534 -12.907 1.00 96.75 97 PRO A O 1
ATOM 737 N N . SER A 1 98 ? -5.560 0.847 -14.985 1.00 96.88 98 SER A N 1
ATOM 738 C CA . SER A 1 98 ? -5.615 -0.587 -14.676 1.00 96.88 98 SER A CA 1
ATOM 739 C C . SER A 1 98 ? -4.454 -1.053 -13.804 1.00 96.88 98 SER A C 1
ATOM 741 O O . SER A 1 98 ? -4.621 -2.023 -13.078 1.00 96.88 98 SER A O 1
ATOM 743 N N . TRP A 1 99 ? -3.313 -0.361 -13.841 1.00 96.38 99 TRP A N 1
ATOM 744 C CA . TRP A 1 99 ? -2.166 -0.643 -12.981 1.00 96.38 99 TRP A CA 1
ATOM 745 C C . TRP A 1 99 ? -2.333 -0.025 -11.585 1.00 96.38 99 TRP A C 1
ATOM 747 O O . TRP A 1 99 ? -2.153 -0.701 -10.573 1.00 96.38 99 TRP A O 1
ATOM 757 N N . HIS A 1 100 ? -2.766 1.240 -11.505 1.00 97.69 100 HIS A N 1
ATOM 758 C CA . HIS A 1 100 ? -2.912 1.933 -10.218 1.00 97.69 100 HIS A CA 1
ATOM 759 C C . HIS A 1 100 ? -4.067 1.388 -9.370 1.00 97.69 100 HIS A C 1
ATOM 761 O O . HIS A 1 100 ? -4.010 1.436 -8.142 1.00 97.69 100 HIS A O 1
ATOM 767 N N . ARG A 1 101 ? -5.123 0.851 -9.994 1.00 96.56 101 ARG A N 1
ATOM 768 C CA . ARG A 1 101 ? -6.269 0.287 -9.267 1.00 96.56 101 ARG A CA 1
ATOM 769 C C . ARG A 1 101 ? -5.876 -0.862 -8.316 1.00 96.56 101 ARG A C 1
ATOM 771 O O . ARG A 1 101 ? -6.181 -0.735 -7.129 1.00 96.56 101 ARG A O 1
ATOM 778 N N . PRO A 1 102 ? -5.222 -1.951 -8.767 1.00 96.12 102 PRO A N 1
ATOM 779 C CA . PRO A 1 102 ? -4.760 -3.008 -7.871 1.00 96.12 102 PRO A CA 1
ATOM 780 C C . PRO A 1 102 ? -3.628 -2.547 -6.943 1.00 96.12 102 PRO A C 1
ATOM 782 O O . PRO A 1 102 ? -3.568 -3.024 -5.815 1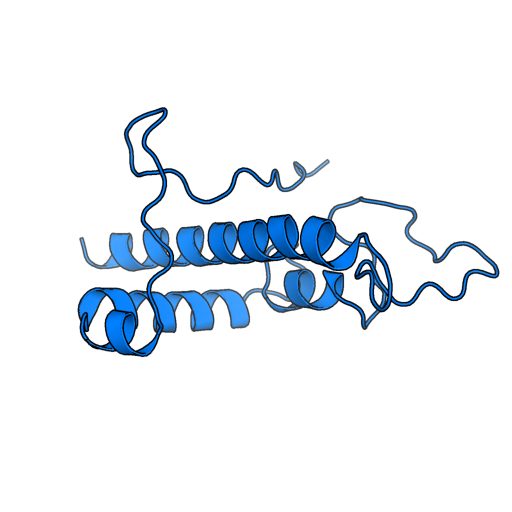.00 96.12 102 PRO A O 1
ATOM 785 N N . TYR A 1 103 ? -2.793 -1.581 -7.348 1.00 97.56 103 TYR A N 1
ATOM 786 C CA . TYR A 1 103 ? -1.770 -1.005 -6.465 1.00 97.56 103 TYR A CA 1
ATOM 787 C C . TYR A 1 103 ? -2.384 -0.335 -5.223 1.00 97.56 103 TYR A C 1
ATOM 789 O O . TYR A 1 103 ? -1.980 -0.611 -4.094 1.00 97.56 103 TYR A O 1
ATOM 797 N N . ILE A 1 104 ? -3.430 0.477 -5.405 1.00 97.56 104 ILE A N 1
ATOM 798 C CA . ILE A 1 104 ? -4.153 1.082 -4.279 1.00 97.56 104 ILE A CA 1
ATOM 799 C C . ILE A 1 104 ? -4.940 0.035 -3.480 1.00 97.56 104 ILE A C 1
ATOM 801 O O . ILE A 1 104 ? -5.021 0.154 -2.262 1.00 97.56 104 ILE A O 1
ATOM 805 N N . ALA A 1 105 ? -5.490 -1.003 -4.120 1.00 96.31 105 ALA A N 1
ATOM 806 C CA . ALA A 1 105 ? -6.154 -2.096 -3.401 1.00 96.31 105 ALA A CA 1
ATOM 807 C C . ALA A 1 105 ? -5.184 -2.873 -2.490 1.00 96.31 105 ALA A C 1
ATOM 809 O O . ALA A 1 105 ? -5.541 -3.196 -1.360 1.00 96.31 105 ALA A O 1
ATOM 810 N N . LEU A 1 106 ? -3.952 -3.119 -2.947 1.00 97.12 106 LEU A N 1
ATOM 811 C CA . LEU A 1 106 ? -2.876 -3.693 -2.136 1.00 97.12 106 LEU A CA 1
ATOM 812 C C . LEU A 1 106 ? -2.549 -2.800 -0.931 1.00 97.12 106 LEU A C 1
ATOM 814 O O . LEU A 1 106 ? -2.524 -3.283 0.200 1.00 97.12 106 LEU A O 1
ATOM 818 N N . TYR A 1 107 ? -2.337 -1.502 -1.160 1.00 98.12 107 TYR A N 1
ATOM 819 C CA . TYR A 1 107 ? -2.021 -0.556 -0.087 1.00 98.12 107 TYR A CA 1
ATOM 820 C C . TYR A 1 107 ? -3.136 -0.498 0.969 1.00 98.12 107 TYR A C 1
ATOM 822 O O . TYR A 1 107 ? -2.876 -0.551 2.169 1.00 98.12 107 TYR A O 1
ATOM 830 N N . GLU A 1 108 ? -4.391 -0.446 0.519 1.00 97.25 108 GLU A N 1
ATOM 831 C CA . GLU A 1 108 ? -5.582 -0.455 1.371 1.00 97.25 108 GLU A CA 1
ATOM 832 C C . GLU A 1 108 ? -5.707 -1.757 2.178 1.00 97.25 108 GLU A C 1
ATOM 834 O O . GLU A 1 108 ? -5.981 -1.705 3.375 1.00 97.25 108 GLU A O 1
ATOM 839 N N . GLN A 1 109 ? -5.450 -2.914 1.558 1.00 96.31 109 GLN A N 1
ATOM 840 C CA . GLN A 1 109 ? -5.476 -4.221 2.220 1.00 96.31 109 GLN A CA 1
ATOM 841 C C . GLN A 1 109 ? -4.450 -4.307 3.357 1.00 96.31 109 GLN A C 1
ATOM 843 O O . GLN A 1 109 ? -4.784 -4.733 4.462 1.00 96.31 109 GLN A O 1
ATOM 848 N N . VAL A 1 110 ? -3.208 -3.881 3.115 1.00 97.44 110 VAL A N 1
ATOM 849 C CA . VAL A 1 110 ? -2.155 -3.913 4.142 1.00 97.44 110 VAL A CA 1
ATOM 850 C C . VAL A 1 110 ? -2.441 -2.909 5.260 1.00 97.44 110 VAL A C 1
ATOM 852 O O . VAL A 1 110 ? -2.325 -3.250 6.439 1.00 97.44 110 VAL A O 1
ATOM 855 N N . LEU A 1 111 ? -2.874 -1.695 4.916 1.00 97.88 111 LEU A N 1
ATOM 856 C CA . LEU A 1 111 ? -3.242 -0.685 5.905 1.00 97.88 111 LEU A CA 1
ATOM 857 C C . LEU A 1 111 ? -4.400 -1.159 6.795 1.00 97.88 111 LEU A C 1
ATOM 859 O O . LEU A 1 111 ? -4.359 -0.973 8.011 1.00 97.88 111 LEU A O 1
ATOM 863 N N . GLN A 1 112 ? -5.415 -1.799 6.207 1.00 95.69 112 GLN A N 1
ATOM 864 C CA . GLN A 1 112 ? -6.540 -2.355 6.954 1.00 95.69 112 GLN A CA 1
ATOM 865 C C . GLN A 1 112 ? -6.093 -3.463 7.909 1.00 95.69 112 GLN A C 1
ATOM 867 O O . GLN A 1 112 ? -6.550 -3.473 9.050 1.00 95.69 112 GLN A O 1
ATOM 872 N N . ASN A 1 113 ? -5.160 -4.332 7.506 1.00 95.38 113 ASN A N 1
ATOM 873 C CA . ASN A 1 113 ? -4.638 -5.372 8.395 1.00 95.38 113 ASN A CA 1
ATOM 874 C C . ASN A 1 113 ? -4.016 -4.763 9.664 1.00 95.38 113 ASN A C 1
ATOM 876 O O . ASN A 1 113 ? -4.294 -5.224 10.772 1.00 95.38 113 ASN A O 1
ATOM 880 N N . HIS A 1 114 ? -3.235 -3.686 9.524 1.00 97.38 114 HIS A N 1
ATOM 881 C CA . HIS A 1 114 ? -2.722 -2.938 10.677 1.00 97.38 114 HIS A CA 1
ATOM 882 C C . HIS A 1 114 ? -3.848 -2.292 11.494 1.00 97.38 114 HIS A C 1
ATOM 884 O O . HIS A 1 114 ? -3.826 -2.352 12.722 1.00 97.38 114 HIS A O 1
ATOM 890 N N . ALA A 1 115 ? -4.853 -1.707 10.836 1.00 96.31 115 ALA A N 1
ATOM 891 C CA . ALA A 1 115 ? -6.004 -1.105 11.507 1.00 96.31 115 ALA A CA 1
ATOM 892 C C . ALA A 1 115 ? -6.787 -2.119 12.356 1.00 96.31 115 ALA A C 1
ATOM 894 O O . ALA A 1 115 ? -7.149 -1.809 13.489 1.00 96.31 115 ALA A O 1
ATOM 895 N N . VAL A 1 116 ? -7.006 -3.336 11.847 1.00 94.00 116 VAL A N 1
ATOM 896 C CA . VAL A 1 116 ? -7.667 -4.428 12.578 1.00 94.00 116 VAL A CA 1
ATOM 897 C C . VAL A 1 116 ? -6.844 -4.847 13.798 1.00 94.00 116 VAL A C 1
ATOM 899 O O . VAL A 1 116 ? -7.402 -4.982 14.885 1.00 94.00 116 VAL A O 1
ATOM 902 N N . GLN A 1 117 ? -5.522 -4.990 13.654 1.00 95.31 117 GLN A N 1
ATOM 903 C CA . GLN A 1 117 ? -4.630 -5.319 14.774 1.00 95.31 117 GLN A CA 1
ATOM 904 C C . GLN A 1 117 ? -4.663 -4.245 15.870 1.00 95.31 117 GLN A C 1
ATOM 906 O O . GLN A 1 1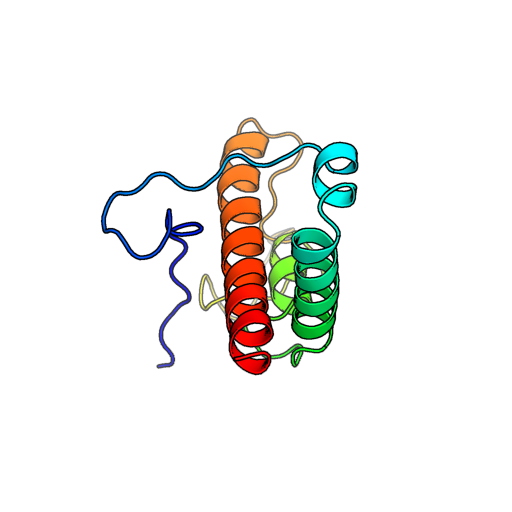17 ? -4.780 -4.571 17.049 1.00 95.31 117 GLN A O 1
ATOM 911 N N . ILE A 1 118 ? -4.623 -2.965 15.493 1.00 97.00 118 ILE A N 1
ATOM 912 C CA . ILE A 1 118 ? -4.709 -1.848 16.443 1.00 97.00 118 ILE A CA 1
ATOM 913 C C . ILE A 1 118 ? -6.080 -1.808 17.112 1.00 97.00 118 ILE A C 1
ATOM 915 O O . ILE A 1 118 ? -6.165 -1.635 18.319 1.00 97.00 118 ILE A O 1
ATOM 919 N N . ALA A 1 119 ? -7.166 -1.994 16.361 1.00 94.50 119 ALA A N 1
ATOM 920 C CA . ALA A 1 119 ? -8.500 -2.035 16.949 1.00 94.50 119 ALA A CA 1
ATOM 921 C C . ALA A 1 119 ? -8.629 -3.167 17.984 1.00 94.50 119 ALA A C 1
ATOM 923 O O . ALA A 1 119 ? -9.232 -2.961 19.035 1.00 94.50 119 ALA A O 1
ATOM 924 N N . SER A 1 120 ? -8.016 -4.328 17.717 1.00 94.06 120 SER A N 1
ATOM 925 C CA . SER A 1 120 ? -8.044 -5.487 18.617 1.00 94.06 120 SER A CA 1
ATOM 926 C C . SER A 1 120 ? -7.247 -5.313 19.913 1.00 94.06 120 SER A C 1
ATOM 928 O O . SER A 1 120 ? -7.446 -6.087 20.840 1.00 94.06 120 SER A O 1
ATOM 930 N N . SER A 1 121 ? -6.361 -4.314 20.014 1.00 94.75 121 SER A N 1
ATOM 931 C CA . SER A 1 121 ? -5.611 -4.055 21.253 1.00 94.75 121 SER A CA 1
ATOM 932 C C . SER A 1 121 ? -6.383 -3.215 22.277 1.00 94.75 121 SER A C 1
ATOM 934 O O . SER A 1 121 ? -5.926 -3.063 23.409 1.00 94.75 121 SER A O 1
ATOM 936 N N . TYR A 1 122 ? -7.544 -2.671 21.898 1.00 91.94 122 TYR A N 1
ATOM 937 C CA . TYR A 1 122 ? -8.423 -1.890 22.776 1.00 91.94 122 TYR A CA 1
ATOM 938 C C . TYR A 1 122 ? -9.593 -2.703 23.357 1.00 91.94 122 TYR A C 1
ATOM 940 O O . TYR A 1 122 ? -10.471 -2.125 24.003 1.00 91.94 122 TYR A O 1
ATOM 948 N N . THR A 1 123 ? -9.620 -4.014 23.112 1.00 66.62 123 THR A N 1
ATOM 949 C CA . THR A 1 123 ? -10.649 -4.967 23.561 1.00 66.62 123 THR A CA 1
ATOM 950 C C . THR A 1 123 ? -10.017 -6.092 24.353 1.00 66.62 123 THR A C 1
ATOM 952 O O . THR A 1 123 ? -10.612 -6.485 25.377 1.00 66.62 123 THR A O 1
#

Foldseek 3Di:
DPDFDDQDFDDCPPDPPHDNDDDDDVVVQVVPVVSVVLLVQLLVVLQPPDCPDLSRPNNLVCQQFPPLADGRPPDDRDPDPPDPDGHNADDPDPCNVVVVVSSVRSNNRSSVVSSVVVVVVVD

pLDDT: mean 90.23, std 10.38, range [51.94, 98.69]

Sequence (123 aa):
MAPSLIITGVPGGWTQGASPPPRLEINQLIKDQKQFSIYIQALQTMQKANQSDVASHFQLAGIHGLPYTQWDQSGGAQPVQGSAWSGYCTHGSVLFPSWHRPYIALYEQVLQNHAVQIASSYT